Protein AF-A0A7C8EBV8-F1 (afdb_monomer)

Solvent-accessible surface area (backbone atoms only — not comparable to full-atom values): 8221 Å² total; per-residue (Å²): 115,68,65,58,53,54,44,49,70,60,48,46,62,55,53,51,52,56,49,44,70,73,51,84,55,70,68,62,40,45,50,53,50,49,52,52,28,52,51,39,36,54,48,27,53,51,44,61,74,70,52,68,49,74,46,62,82,74,91,87,65,69,60,66,62,55,51,52,53,51,50,52,51,53,46,53,51,46,37,53,48,14,62,74,69,66,37,65,66,51,33,52,52,40,52,63,55,47,54,59,52,53,45,41,56,74,75,61,58,67,82,61,87,64,76,66,68,38,77,38,42,71,66,53,40,52,49,43,35,52,48,28,46,54,51,30,51,50,53,57,62,43,52,85,78,110

Sequence (146 aa):
MTDGMMAVAILLPVVAGFLILAIRDYFARGVVVVVTAIVLIANSILFAAKGPLTYTPPAGFDWGTLISVLDYAILVTYLVLGLKLRNWLVLIFSVTQIIPILYFEFFMKAHADLRPAFVVDNLAIVMTLIISIIGSLICIYAIRYM

Mean pred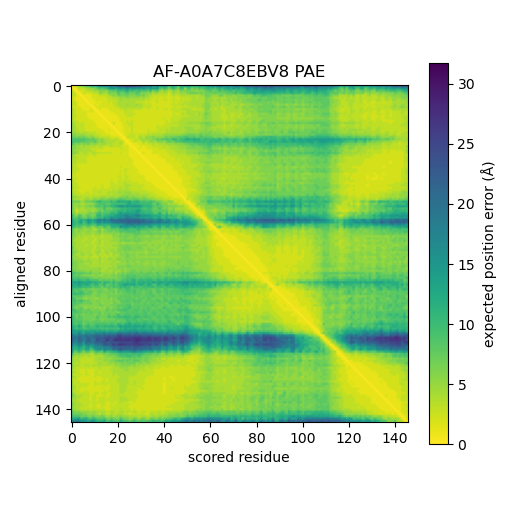icted aligned error: 6.43 Å

pLDDT: mean 87.47, std 9.07, range [56.0, 96.38]

Secondary structure (DSSP, 8-state):
-HHHHHHHHHHHHHHHHHHHHH---HHHHHHHHHHHHHHHHHHHHHHHHH--EEE-PPTTS-HHHHHHHHHHHHHHHHHHHHHHTT-HHHHHHHHHHHHHHHHHHHHH---S--SSSEEE-HHHHHHHHHHHHHHHHHHHHHGGG-

Radius of gyration: 18.46 Å; Cα contacts (8 Å, |Δi|>4): 100; chains: 1; bounding box: 39×41×47 Å

Structure (mmCIF, N/CA/C/O backbone):
data_AF-A0A7C8EBV8-F1
#
_entry.id   AF-A0A7C8EBV8-F1
#
loop_
_atom_site.group_PDB
_atom_site.id
_atom_site.type_symbol
_atom_site.label_atom_id
_atom_site.label_alt_id
_atom_site.label_comp_id
_atom_site.label_asym_id
_atom_site.label_entity_id
_atom_site.label_seq_id
_atom_site.pdbx_PDB_ins_code
_atom_site.Cartn_x
_atom_site.Cartn_y
_atom_site.Cartn_z
_atom_site.occupancy
_atom_site.B_iso_or_equiv
_atom_site.auth_seq_id
_atom_site.auth_comp_id
_atom_site.auth_asym_id
_atom_site.auth_atom_id
_atom_site.pdbx_PDB_model_num
ATOM 1 N N . MET A 1 1 ? 6.708 -19.790 1.183 1.00 61.44 1 MET A N 1
ATOM 2 C CA . MET A 1 1 ? 6.762 -18.926 2.398 1.00 61.44 1 MET A CA 1
ATOM 3 C C . MET A 1 1 ? 6.838 -17.442 2.051 1.00 61.44 1 MET A C 1
ATOM 5 O O . MET A 1 1 ? 6.183 -16.655 2.715 1.00 61.44 1 MET A O 1
ATOM 9 N N . THR A 1 2 ? 7.639 -17.045 1.059 1.00 74.25 2 THR A N 1
ATOM 10 C CA . THR A 1 2 ? 7.707 -15.669 0.524 1.00 74.25 2 THR A CA 1
ATOM 11 C C . THR A 1 2 ? 6.365 -15.188 -0.025 1.00 74.25 2 THR A C 1
ATOM 13 O O . THR A 1 2 ? 5.951 -14.073 0.265 1.00 74.25 2 THR A O 1
ATOM 16 N N . ASP A 1 3 ? 5.638 -16.070 -0.711 1.00 80.38 3 ASP A N 1
ATOM 17 C CA . ASP A 1 3 ? 4.358 -15.749 -1.358 1.00 80.38 3 ASP A CA 1
ATOM 18 C C . ASP A 1 3 ? 3.298 -15.328 -0.334 1.00 80.38 3 ASP A C 1
ATOM 20 O O . ASP A 1 3 ? 2.565 -14.371 -0.550 1.00 80.38 3 ASP A O 1
ATOM 24 N N . GLY A 1 4 ? 3.277 -15.989 0.829 1.00 85.19 4 GLY A N 1
ATOM 25 C CA . GLY A 1 4 ? 2.387 -15.633 1.934 1.00 85.19 4 GLY A CA 1
ATOM 26 C C . GLY A 1 4 ? 2.710 -14.265 2.535 1.00 85.19 4 GLY A C 1
ATOM 27 O O . GLY A 1 4 ? 1.799 -13.512 2.850 1.00 85.19 4 GLY A O 1
ATOM 28 N N . MET A 1 5 ? 3.991 -13.902 2.637 1.00 85.50 5 MET A N 1
ATOM 29 C CA . MET A 1 5 ? 4.400 -12.594 3.168 1.00 85.50 5 MET A CA 1
ATOM 30 C C . MET A 1 5 ? 4.023 -11.456 2.218 1.00 85.50 5 MET A 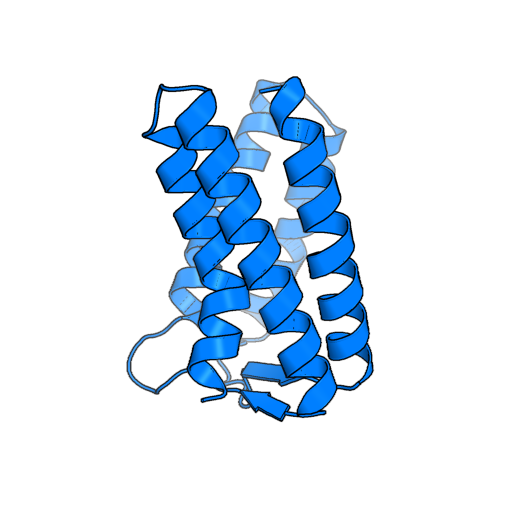C 1
ATOM 32 O O . MET A 1 5 ? 3.527 -10.419 2.659 1.00 85.50 5 MET A O 1
ATOM 36 N N . MET A 1 6 ? 4.216 -11.668 0.912 1.00 87.25 6 MET A N 1
ATOM 37 C CA . MET A 1 6 ? 3.810 -10.716 -0.126 1.00 87.25 6 MET A CA 1
ATOM 38 C C . MET A 1 6 ? 2.284 -10.582 -0.179 1.00 87.25 6 MET A C 1
ATOM 40 O O . MET A 1 6 ? 1.761 -9.469 -0.184 1.00 87.25 6 MET A O 1
ATOM 44 N N . ALA A 1 7 ? 1.558 -11.703 -0.133 1.00 87.81 7 ALA A N 1
ATOM 45 C CA . ALA A 1 7 ? 0.099 -11.705 -0.101 1.00 87.81 7 ALA A CA 1
ATOM 46 C C . ALA A 1 7 ? -0.448 -10.977 1.135 1.00 87.81 7 ALA A C 1
ATOM 48 O O . ALA A 1 7 ? -1.378 -10.187 1.009 1.00 87.81 7 ALA A O 1
ATOM 49 N N . VAL A 1 8 ? 0.147 -11.181 2.314 1.00 91.62 8 VAL A N 1
ATOM 50 C CA . VAL A 1 8 ? -0.241 -10.461 3.536 1.00 91.62 8 VAL A CA 1
ATOM 51 C C . VAL A 1 8 ? 0.035 -8.964 3.408 1.00 91.62 8 VAL A C 1
ATOM 53 O O . VAL A 1 8 ? -0.824 -8.170 3.770 1.00 91.62 8 VAL A O 1
ATOM 56 N N . ALA A 1 9 ? 1.181 -8.554 2.862 1.00 89.81 9 ALA A N 1
ATOM 57 C CA . ALA A 1 9 ? 1.493 -7.132 2.709 1.00 89.81 9 ALA A CA 1
ATOM 58 C C . ALA A 1 9 ? 0.524 -6.402 1.759 1.00 89.81 9 ALA A C 1
ATOM 60 O O . ALA A 1 9 ? 0.198 -5.242 1.998 1.00 89.81 9 ALA A O 1
ATOM 61 N N . ILE A 1 10 ? 0.056 -7.076 0.702 1.00 89.88 10 ILE A N 1
ATOM 62 C CA . ILE A 1 10 ? -0.751 -6.458 -0.361 1.00 89.88 10 ILE A CA 1
ATOM 63 C C . ILE A 1 10 ? -2.256 -6.659 -0.133 1.00 89.88 10 ILE A C 1
ATOM 65 O O . ILE A 1 10 ? -3.025 -5.703 -0.180 1.00 89.88 10 ILE A O 1
ATOM 69 N N . LEU A 1 11 ? -2.702 -7.897 0.103 1.00 91.75 11 LEU A N 1
ATOM 70 C CA . LEU A 1 11 ? -4.127 -8.245 0.127 1.00 91.75 11 LEU A CA 1
ATOM 71 C C . LEU A 1 11 ? -4.778 -7.987 1.485 1.00 91.75 11 LEU A C 1
ATOM 73 O O . LEU A 1 11 ? -5.954 -7.632 1.530 1.00 91.75 11 LEU A O 1
ATOM 77 N N . LEU A 1 12 ? -4.046 -8.145 2.594 1.00 93.12 12 LEU A N 1
ATOM 78 C CA . LEU A 1 12 ? -4.622 -7.994 3.934 1.00 93.12 12 LEU A CA 1
ATOM 79 C C . LEU A 1 12 ? -5.219 -6.593 4.174 1.00 93.12 12 LEU A C 1
ATOM 81 O O . LEU A 1 12 ? -6.360 -6.542 4.633 1.00 93.12 12 LEU A O 1
ATOM 85 N N . PRO A 1 13 ? -4.549 -5.469 3.833 1.00 92.56 13 PRO A N 1
ATOM 86 C CA . PRO A 1 13 ? -5.139 -4.138 3.991 1.00 92.56 13 PRO A CA 1
ATOM 87 C C . PRO A 1 13 ? -6.398 -3.944 3.136 1.00 92.56 13 PRO A C 1
ATOM 89 O O . PRO A 1 13 ? -7.369 -3.339 3.586 1.00 92.56 13 PRO A O 1
ATOM 92 N N . VAL A 1 14 ? -6.405 -4.495 1.917 1.00 92.19 14 VAL A N 1
ATOM 93 C CA . VAL A 1 14 ? -7.545 -4.413 0.993 1.00 92.19 14 VAL A CA 1
ATOM 94 C C . VAL A 1 14 ? -8.747 -5.161 1.568 1.00 92.19 14 VAL A C 1
ATOM 96 O O . VAL A 1 14 ? -9.836 -4.597 1.683 1.00 92.19 14 VAL A O 1
ATOM 99 N N . VAL A 1 15 ? -8.544 -6.411 1.993 1.00 94.62 15 VAL A N 1
ATOM 100 C CA . VAL A 1 15 ? -9.593 -7.236 2.610 1.00 94.62 15 VAL A CA 1
ATOM 101 C C . VAL A 1 15 ? -10.094 -6.593 3.903 1.00 94.62 15 VAL A C 1
ATOM 103 O O . VAL A 1 15 ? -11.302 -6.509 4.110 1.00 94.62 15 VAL A O 1
ATOM 106 N N . ALA A 1 16 ? -9.195 -6.076 4.743 1.00 93.00 16 ALA A N 1
ATOM 107 C CA . ALA A 1 16 ? -9.556 -5.363 5.964 1.00 93.00 16 ALA A CA 1
ATOM 108 C C . ALA A 1 16 ? -10.435 -4.136 5.688 1.00 93.00 16 ALA A C 1
ATOM 110 O O . ALA A 1 16 ? -11.442 -3.945 6.370 1.00 93.00 16 ALA A O 1
ATOM 111 N N . GLY A 1 17 ? -10.103 -3.342 4.666 1.00 91.19 17 GLY A N 1
ATOM 112 C CA . GLY A 1 17 ? -10.901 -2.187 4.254 1.00 91.19 17 GLY A CA 1
ATOM 113 C C . GLY A 1 17 ? -12.328 -2.573 3.855 1.00 91.19 17 GLY A C 1
ATOM 114 O O . GLY A 1 17 ? -13.290 -1.974 4.340 1.00 91.19 17 GLY A O 1
ATOM 115 N N . PHE A 1 18 ? -12.484 -3.623 3.043 1.00 93.94 18 PHE A N 1
ATOM 116 C CA . PHE A 1 18 ? -13.808 -4.135 2.673 1.00 93.94 18 PHE A CA 1
ATOM 117 C C . PHE A 1 18 ? -14.575 -4.729 3.864 1.00 93.94 18 PHE A C 1
ATOM 119 O O . PHE A 1 18 ? -15.787 -4.536 3.969 1.00 93.94 18 PHE A O 1
ATOM 126 N N . LEU A 1 19 ? -13.892 -5.408 4.790 1.00 93.00 19 LEU A N 1
ATOM 127 C CA . LEU A 1 19 ? -14.516 -5.931 6.010 1.00 93.00 19 LEU A CA 1
ATOM 128 C C . LEU A 1 19 ? -15.039 -4.804 6.907 1.00 93.00 19 LEU A C 1
ATOM 130 O O . LEU A 1 19 ? -16.178 -4.868 7.369 1.00 93.00 19 LEU A O 1
ATOM 134 N N . ILE A 1 20 ? -14.249 -3.751 7.118 1.00 92.12 20 ILE A N 1
ATOM 135 C CA . ILE A 1 20 ? -14.652 -2.582 7.917 1.00 92.12 20 ILE A CA 1
ATOM 136 C C . ILE A 1 20 ? -15.857 -1.874 7.284 1.00 92.12 20 ILE A C 1
ATOM 138 O O . ILE A 1 20 ? -16.739 -1.415 8.012 1.00 92.12 20 ILE A O 1
ATOM 142 N N . LEU A 1 21 ? -15.930 -1.830 5.948 1.00 90.88 21 LEU A N 1
ATOM 143 C CA . LEU A 1 21 ? -17.081 -1.285 5.222 1.00 90.88 21 LEU A CA 1
ATOM 144 C C . LEU A 1 21 ? -18.371 -2.077 5.503 1.00 90.88 21 LEU A C 1
ATOM 146 O O . LEU A 1 21 ? -19.437 -1.479 5.649 1.00 90.88 21 LEU A O 1
ATOM 150 N N . ALA A 1 22 ? -18.284 -3.407 5.594 1.00 92.62 22 ALA A N 1
ATOM 151 C CA . ALA A 1 22 ? -19.433 -4.274 5.860 1.00 92.62 22 ALA A CA 1
ATOM 152 C C . ALA A 1 22 ? -19.867 -4.273 7.340 1.00 92.62 22 ALA A C 1
ATOM 154 O O . ALA A 1 22 ? -21.058 -4.383 7.645 1.00 92.62 22 ALA A O 1
ATOM 155 N N . ILE A 1 23 ? -18.920 -4.144 8.272 1.00 91.88 23 ILE A N 1
ATOM 156 C CA . ILE A 1 23 ? -19.192 -4.123 9.714 1.00 91.88 23 ILE A CA 1
ATOM 157 C C . ILE A 1 23 ? -19.797 -2.772 10.104 1.00 91.88 23 ILE A C 1
ATOM 159 O O . ILE A 1 23 ? -19.295 -1.721 9.717 1.00 91.88 23 ILE A O 1
ATOM 163 N N . ARG A 1 24 ? -20.856 -2.780 10.918 1.00 86.31 24 ARG A N 1
ATOM 164 C CA . ARG A 1 24 ? -21.478 -1.559 11.470 1.00 86.31 24 ARG A CA 1
ATOM 165 C C . ARG A 1 24 ? -21.066 -1.243 12.904 1.00 86.31 24 ARG A C 1
ATOM 167 O O . ARG A 1 24 ? -21.147 -0.093 13.312 1.00 86.31 24 ARG A O 1
ATOM 174 N N . ASP A 1 25 ? -20.649 -2.256 13.652 1.00 90.31 25 ASP A N 1
ATOM 175 C CA . ASP A 1 25 ? -20.296 -2.120 15.060 1.00 90.31 25 ASP A CA 1
ATOM 176 C C . ASP A 1 25 ? -18.931 -1.433 15.240 1.00 90.31 25 ASP A C 1
ATOM 178 O O . ASP A 1 25 ? -17.941 -1.811 14.607 1.00 90.31 25 ASP A O 1
ATOM 182 N N . TYR A 1 26 ? -18.884 -0.419 16.109 1.00 87.88 26 TYR A N 1
ATOM 183 C CA . TYR A 1 26 ? -17.685 0.387 16.358 1.00 87.88 26 TYR A CA 1
ATOM 184 C C . TYR A 1 26 ? -16.545 -0.435 16.975 1.00 87.88 26 TYR A C 1
ATOM 186 O O . TYR A 1 26 ? -15.391 -0.326 16.551 1.00 87.88 26 TYR A O 1
ATOM 194 N N . PHE A 1 27 ? -16.856 -1.300 17.943 1.00 89.56 27 PHE A N 1
ATOM 195 C CA . PHE A 1 27 ? -15.850 -2.117 18.611 1.00 89.56 27 PHE A CA 1
ATOM 196 C C . PHE A 1 27 ? -15.269 -3.158 17.650 1.00 89.56 27 PHE A C 1
ATOM 198 O O . PHE A 1 27 ? -14.048 -3.302 17.555 1.00 89.56 27 PHE A O 1
ATOM 205 N N . ALA A 1 28 ? -16.124 -3.824 16.870 1.00 91.88 28 ALA A N 1
ATOM 206 C CA . ALA A 1 28 ? -15.691 -4.805 15.881 1.00 91.88 28 ALA A CA 1
ATOM 207 C C . ALA A 1 28 ? -14.770 -4.191 14.809 1.00 91.88 28 ALA A C 1
ATOM 209 O O . ALA A 1 28 ? -13.758 -4.801 14.457 1.00 91.88 28 ALA A O 1
ATOM 210 N N . ARG A 1 29 ? -15.054 -2.967 14.334 1.00 90.00 29 ARG A N 1
ATOM 211 C CA . ARG A 1 29 ? -14.152 -2.239 13.418 1.00 90.00 29 ARG A CA 1
ATOM 212 C C . ARG A 1 29 ? -12.786 -1.988 14.050 1.00 90.00 29 ARG A C 1
ATOM 214 O O . ARG A 1 29 ? -11.768 -2.268 13.420 1.00 90.00 29 ARG A O 1
ATOM 221 N N . GLY A 1 30 ? -12.764 -1.522 15.300 1.00 91.56 30 GLY A N 1
ATOM 222 C CA . GLY A 1 30 ? -11.522 -1.284 16.035 1.00 91.56 30 GLY A CA 1
ATOM 223 C C 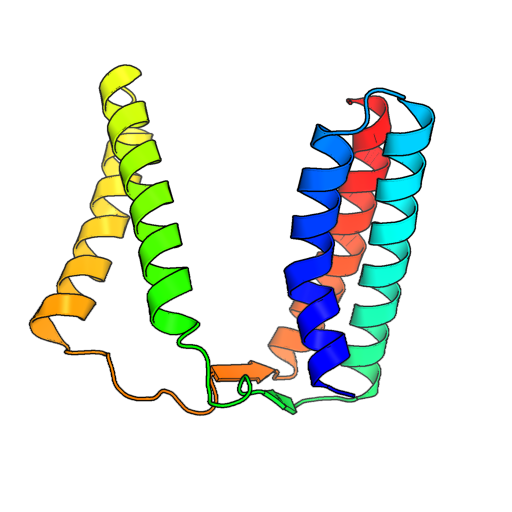. GLY A 1 30 ? -10.672 -2.549 16.176 1.00 91.56 30 GLY A C 1
ATOM 224 O O . GLY A 1 30 ? -9.466 -2.511 15.930 1.00 91.56 30 GLY A O 1
ATOM 225 N N . VAL A 1 31 ? -11.297 -3.689 16.489 1.00 94.06 31 VAL A N 1
ATOM 226 C CA . VAL A 1 31 ? -10.603 -4.984 16.584 1.00 94.06 31 VAL A CA 1
ATOM 227 C C . VAL A 1 31 ? -9.978 -5.379 15.246 1.00 94.06 31 VAL A C 1
ATOM 229 O O . VAL A 1 31 ? -8.806 -5.752 15.220 1.00 94.06 31 VAL A O 1
ATOM 232 N N . VAL A 1 32 ? -10.707 -5.255 14.131 1.00 93.88 32 VAL A N 1
ATOM 233 C CA . VAL A 1 32 ? -10.166 -5.569 12.795 1.00 93.88 32 VAL A CA 1
ATOM 234 C C . VAL A 1 32 ? -8.948 -4.696 12.480 1.00 93.88 32 VAL A C 1
ATOM 236 O O . VAL A 1 32 ? -7.915 -5.219 12.059 1.00 93.88 32 VAL A O 1
ATOM 239 N N . VAL A 1 33 ? -9.021 -3.389 12.745 1.00 93.44 33 VAL A N 1
ATOM 240 C CA . VAL A 1 33 ? -7.891 -2.469 12.532 1.00 93.44 33 VAL A CA 1
ATOM 241 C C . VAL A 1 33 ? -6.678 -2.875 13.373 1.00 93.44 33 VAL A C 1
ATOM 243 O O . VAL A 1 33 ? -5.581 -3.002 12.837 1.00 93.44 33 VAL A O 1
ATOM 246 N N . VAL A 1 34 ? -6.856 -3.148 14.667 1.00 94.94 34 VAL A N 1
ATOM 247 C CA . VAL A 1 34 ? -5.742 -3.533 15.552 1.00 94.94 34 VAL A CA 1
ATOM 248 C C . VAL A 1 34 ? -5.121 -4.867 15.131 1.00 94.94 34 VAL A C 1
ATOM 250 O O . VAL A 1 34 ? -3.898 -4.984 15.073 1.00 94.94 34 VAL A O 1
ATOM 253 N N . VAL A 1 35 ? -5.940 -5.866 14.795 1.00 95.50 35 VAL A N 1
ATOM 254 C CA . VAL A 1 35 ? -5.441 -7.170 14.333 1.00 95.50 35 VAL A CA 1
ATOM 255 C C . VAL A 1 35 ? -4.648 -7.008 13.039 1.00 95.50 35 VAL A C 1
ATOM 257 O O . VAL A 1 35 ? -3.541 -7.531 12.926 1.00 95.50 35 VAL A O 1
ATOM 260 N N . THR A 1 36 ? -5.174 -6.249 12.077 1.00 94.88 36 THR A N 1
ATOM 261 C CA . THR A 1 36 ? -4.491 -6.030 10.794 1.00 94.88 36 THR A CA 1
ATOM 262 C C . THR A 1 36 ? -3.178 -5.270 10.970 1.00 94.88 36 THR A C 1
ATOM 264 O O . THR A 1 36 ? -2.171 -5.667 10.389 1.00 94.88 36 THR A O 1
ATOM 267 N N . ALA A 1 37 ? -3.149 -4.271 11.854 1.00 94.75 37 ALA A N 1
ATOM 268 C CA . ALA A 1 37 ? -1.942 -3.550 12.241 1.00 94.75 37 ALA A CA 1
ATOM 269 C C . ALA A 1 37 ? -0.859 -4.478 12.815 1.00 94.75 37 ALA A C 1
ATOM 271 O O . ALA A 1 37 ? 0.286 -4.459 12.360 1.00 94.75 37 ALA A O 1
ATOM 272 N N . ILE A 1 38 ? -1.217 -5.331 13.780 1.00 96.19 38 ILE A N 1
ATOM 273 C CA . ILE A 1 38 ? -0.276 -6.283 14.392 1.00 96.19 38 ILE A CA 1
ATOM 274 C C . ILE A 1 38 ? 0.296 -7.230 13.332 1.00 96.19 38 ILE A C 1
ATOM 276 O O . ILE A 1 38 ? 1.507 -7.456 13.294 1.00 96.19 38 ILE A O 1
ATOM 280 N N . VAL A 1 39 ? -0.557 -7.756 12.448 1.00 95.75 39 VAL A N 1
ATOM 281 C CA . VAL A 1 39 ? -0.138 -8.679 11.385 1.00 95.75 39 VAL A CA 1
ATOM 282 C C . VAL A 1 39 ? 0.809 -7.998 10.393 1.00 95.75 39 VAL A C 1
ATOM 284 O O . VAL A 1 39 ? 1.828 -8.588 10.036 1.00 95.75 39 VAL A O 1
ATOM 287 N N . LEU A 1 40 ? 0.531 -6.757 9.978 1.00 95.38 40 LEU A N 1
ATOM 288 C CA . LEU A 1 40 ? 1.398 -6.015 9.054 1.00 95.38 40 LEU A CA 1
ATOM 289 C C . LEU A 1 40 ? 2.758 -5.680 9.674 1.00 95.38 40 LEU A C 1
ATOM 291 O O . LEU A 1 40 ? 3.783 -5.842 9.012 1.00 95.38 40 LEU A O 1
ATOM 295 N N . ILE A 1 41 ? 2.786 -5.275 10.947 1.00 95.38 41 ILE A N 1
ATOM 296 C CA . ILE A 1 41 ? 4.034 -5.013 11.680 1.00 95.38 41 ILE A CA 1
ATOM 297 C C . ILE A 1 41 ? 4.860 -6.295 11.821 1.00 95.38 41 ILE A C 1
ATOM 299 O O . ILE A 1 41 ? 6.060 -6.299 11.550 1.00 95.38 41 ILE A O 1
ATOM 303 N N . ALA A 1 42 ? 4.233 -7.406 12.206 1.00 95.25 42 ALA A N 1
ATOM 304 C CA . ALA A 1 42 ? 4.931 -8.685 12.309 1.00 95.25 42 ALA A CA 1
ATOM 305 C C . ALA A 1 42 ? 5.490 -9.133 10.946 1.00 95.25 42 ALA A C 1
ATOM 307 O O . ALA A 1 42 ? 6.631 -9.593 10.855 1.00 95.25 42 ALA A O 1
ATOM 308 N N . ASN A 1 43 ? 4.712 -8.952 9.875 1.00 93.75 43 ASN A N 1
ATOM 309 C CA . ASN A 1 43 ? 5.125 -9.295 8.519 1.00 93.75 43 ASN A CA 1
ATOM 310 C C . ASN A 1 43 ? 6.306 -8.434 8.035 1.00 93.75 43 ASN A C 1
ATOM 312 O O . ASN A 1 43 ? 7.219 -8.957 7.397 1.00 93.75 43 ASN A O 1
ATOM 316 N N . SER A 1 44 ? 6.341 -7.140 8.370 1.00 92.56 44 SER A N 1
ATOM 317 C CA . SER A 1 44 ? 7.446 -6.254 7.983 1.00 92.56 44 SER A CA 1
ATOM 318 C C . SER A 1 44 ? 8.753 -6.582 8.712 1.00 92.56 44 SER A C 1
ATOM 320 O O . SER A 1 44 ? 9.817 -6.586 8.092 1.00 92.56 44 SER A O 1
ATOM 322 N N . ILE A 1 45 ? 8.684 -6.962 9.992 1.00 93.75 45 ILE A N 1
ATOM 323 C CA . ILE A 1 45 ? 9.845 -7.471 10.739 1.00 93.75 45 ILE A CA 1
ATOM 324 C C . ILE A 1 45 ? 10.349 -8.779 10.114 1.00 93.75 45 ILE A C 1
ATOM 326 O O . ILE A 1 45 ? 11.556 -8.982 9.979 1.00 93.75 45 ILE A O 1
ATOM 330 N N . LEU A 1 46 ? 9.442 -9.654 9.671 1.00 92.06 46 LEU A N 1
ATOM 331 C CA . LEU A 1 46 ? 9.815 -10.897 8.998 1.00 92.06 46 LEU A CA 1
ATOM 332 C C . LEU A 1 46 ? 10.510 -10.640 7.648 1.00 92.06 46 LEU A C 1
ATOM 334 O O . LEU A 1 46 ? 11.442 -11.368 7.302 1.00 92.06 46 LEU A O 1
ATOM 338 N N . PHE A 1 47 ? 10.107 -9.606 6.898 1.00 89.00 47 PHE A N 1
ATOM 339 C CA . PHE A 1 47 ? 10.834 -9.164 5.700 1.00 89.00 47 PHE A CA 1
ATOM 340 C C . PHE A 1 47 ? 12.252 -8.698 6.038 1.00 89.00 47 PHE A C 1
ATOM 342 O O . PHE A 1 47 ? 13.203 -9.111 5.373 1.00 89.00 47 PHE A O 1
ATOM 349 N N . ALA A 1 48 ? 12.409 -7.915 7.107 1.00 90.56 48 ALA A N 1
ATOM 350 C CA . ALA A 1 48 ? 13.722 -7.471 7.568 1.00 90.56 48 ALA A CA 1
ATOM 351 C C . ALA A 1 48 ? 14.626 -8.637 8.004 1.00 90.56 48 ALA A C 1
ATOM 353 O O . ALA A 1 48 ? 15.822 -8.618 7.728 1.00 90.56 48 ALA A O 1
ATOM 354 N N . ALA A 1 49 ? 14.059 -9.675 8.624 1.00 90.56 49 ALA A N 1
ATOM 355 C CA . ALA A 1 49 ? 14.810 -10.852 9.057 1.00 90.56 49 ALA A CA 1
ATOM 356 C C . ALA A 1 49 ? 15.264 -11.759 7.897 1.00 90.56 49 ALA A C 1
ATOM 358 O O . ALA A 1 49 ? 16.284 -12.435 8.018 1.00 90.56 49 ALA A O 1
ATOM 359 N N . LYS A 1 50 ? 14.518 -11.806 6.785 1.00 87.88 50 LYS A N 1
ATOM 360 C CA . LYS A 1 50 ? 14.872 -12.637 5.620 1.00 87.88 50 LYS A CA 1
ATOM 361 C C . LYS A 1 50 ? 15.908 -11.999 4.700 1.00 87.88 50 LYS A C 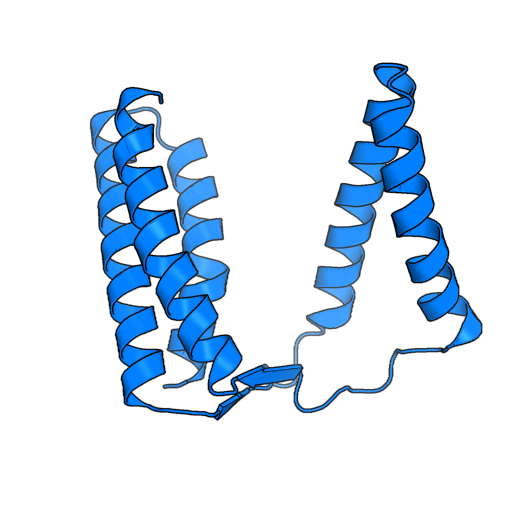1
ATOM 363 O O . LYS A 1 50 ? 16.699 -12.727 4.107 1.00 87.88 50 LYS A O 1
ATOM 368 N N . GLY A 1 51 ? 15.894 -10.675 4.575 1.00 85.25 51 GLY A N 1
ATOM 369 C CA . GLY A 1 51 ? 16.753 -9.956 3.640 1.00 85.25 51 GLY A CA 1
ATOM 370 C C . GLY A 1 51 ? 16.210 -9.918 2.201 1.00 85.25 51 GLY A C 1
ATOM 371 O O . GLY A 1 51 ? 15.052 -10.278 1.964 1.00 85.25 51 GLY A O 1
ATOM 372 N N . PRO A 1 52 ? 17.022 -9.430 1.245 1.00 88.00 52 PRO A N 1
ATOM 373 C CA . PRO A 1 52 ? 16.588 -9.160 -0.124 1.00 88.00 52 PRO A CA 1
ATOM 374 C C . PRO A 1 52 ? 16.062 -10.395 -0.856 1.00 88.00 52 PRO A C 1
ATOM 376 O O . PRO A 1 52 ? 16.644 -11.477 -0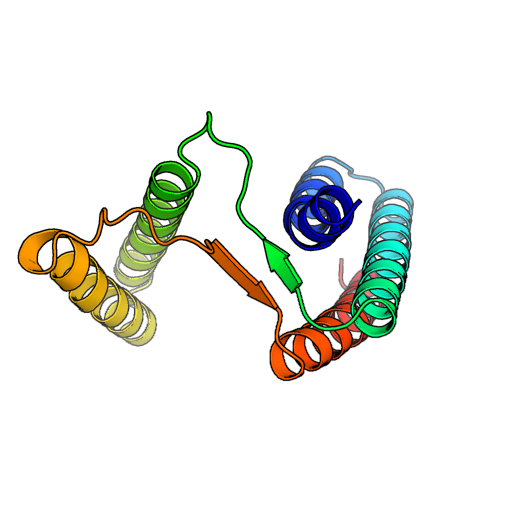.770 1.00 88.00 52 PRO A O 1
ATOM 379 N N . LEU A 1 53 ? 14.977 -10.229 -1.612 1.00 87.25 53 LEU A N 1
ATOM 380 C CA . LEU A 1 53 ? 14.340 -11.314 -2.357 1.00 87.25 53 LEU A CA 1
ATOM 381 C C . LEU A 1 53 ? 13.704 -10.815 -3.652 1.00 87.25 53 LEU A C 1
ATOM 383 O O . LEU A 1 53 ? 13.287 -9.667 -3.770 1.00 87.25 53 LEU A O 1
ATOM 387 N N . THR A 1 54 ? 13.605 -11.695 -4.639 1.00 85.81 54 THR A N 1
ATOM 388 C CA . THR A 1 54 ? 12.833 -11.441 -5.854 1.00 85.81 54 THR A CA 1
ATOM 389 C C . THR A 1 54 ? 11.586 -12.306 -5.831 1.00 85.81 54 THR A C 1
ATOM 391 O O . THR A 1 54 ? 11.618 -13.468 -5.421 1.00 85.81 54 THR A O 1
ATOM 394 N N . TYR A 1 55 ? 10.459 -11.727 -6.229 1.00 82.88 55 TYR A N 1
ATOM 395 C CA . TYR A 1 55 ? 9.180 -12.420 -6.247 1.00 82.88 55 TYR A CA 1
ATOM 396 C C . TYR A 1 55 ? 8.494 -12.233 -7.594 1.00 82.88 55 TYR A C 1
ATOM 398 O O . TYR A 1 55 ? 8.463 -11.141 -8.160 1.00 82.88 55 TYR A O 1
ATOM 406 N N . THR A 1 56 ? 7.951 -13.325 -8.121 1.00 80.44 56 THR A N 1
ATOM 407 C CA . THR A 1 56 ? 7.098 -13.321 -9.309 1.00 80.44 56 THR A CA 1
ATOM 408 C C . THR A 1 56 ? 5.862 -14.154 -8.983 1.00 80.44 56 THR A C 1
ATOM 410 O O . THR A 1 56 ? 6.025 -15.292 -8.534 1.00 80.44 56 THR A O 1
ATOM 413 N N . PRO A 1 57 ? 4.644 -13.612 -9.161 1.00 75.06 57 PRO A N 1
ATOM 414 C CA . PRO A 1 57 ? 3.414 -14.366 -8.953 1.00 75.06 57 PRO A CA 1
ATOM 415 C C . PRO A 1 57 ? 3.379 -15.656 -9.793 1.00 75.06 57 PRO A C 1
ATOM 417 O O . PRO A 1 57 ? 3.963 -15.688 -10.881 1.00 75.06 57 PRO A O 1
ATOM 420 N N . PRO A 1 58 ? 2.698 -16.721 -9.326 1.00 72.00 58 PRO A N 1
ATOM 421 C CA . PRO A 1 58 ? 2.568 -17.965 -10.081 1.00 72.00 58 PRO A CA 1
ATOM 422 C C . PRO A 1 58 ? 1.990 -17.728 -11.482 1.00 72.00 58 PRO A C 1
ATOM 424 O O . PRO A 1 58 ? 1.017 -16.990 -11.644 1.00 72.00 58 PRO A O 1
ATOM 427 N N . ALA A 1 59 ? 2.574 -18.381 -12.489 1.00 63.03 59 ALA A N 1
ATOM 428 C CA . ALA A 1 59 ? 2.096 -18.304 -13.865 1.00 63.03 59 ALA A CA 1
ATOM 429 C C . ALA A 1 59 ? 0.710 -18.963 -13.977 1.00 63.03 59 ALA A C 1
ATOM 431 O O . ALA A 1 59 ? 0.557 -20.142 -13.664 1.00 63.03 59 ALA A O 1
ATOM 432 N N . GLY A 1 60 ? -0.297 -18.199 -14.404 1.00 65.75 60 GLY A N 1
ATOM 433 C CA . GLY A 1 60 ? -1.663 -18.700 -14.596 1.00 65.75 60 GLY A CA 1
ATOM 434 C C . GLY A 1 60 ? -2.745 -17.622 -14.533 1.00 65.75 60 GLY A C 1
ATOM 435 O O . GLY A 1 60 ? -3.804 -17.796 -15.125 1.00 65.75 60 GLY A O 1
ATOM 436 N N . PHE A 1 61 ? -2.469 -16.496 -13.872 1.00 71.56 61 PHE A N 1
ATOM 437 C CA . PHE A 1 61 ? -3.354 -15.333 -13.846 1.00 71.56 61 PHE A CA 1
ATOM 438 C C . PHE A 1 61 ? -2.582 -14.087 -14.282 1.00 71.56 61 PHE A C 1
ATOM 440 O O . PHE A 1 61 ? -1.511 -13.805 -13.740 1.00 71.56 61 PHE A O 1
ATOM 447 N N . ASP A 1 62 ? -3.115 -13.352 -15.258 1.00 78.62 62 ASP A N 1
ATOM 448 C CA . ASP A 1 62 ? -2.517 -12.104 -15.727 1.00 78.62 62 ASP A CA 1
ATOM 449 C C . ASP A 1 62 ? -2.865 -10.954 -14.773 1.00 78.62 62 ASP A C 1
ATOM 451 O O . ASP A 1 62 ? -3.792 -10.164 -14.974 1.00 78.62 62 ASP A O 1
ATOM 455 N N . TRP A 1 63 ? -2.102 -10.897 -13.683 1.00 78.75 63 TRP A N 1
ATOM 456 C CA . TRP A 1 63 ? -2.172 -9.810 -12.713 1.00 78.75 63 TRP A CA 1
ATOM 457 C C . TRP A 1 63 ? -1.859 -8.449 -13.342 1.00 78.75 63 TRP A C 1
ATOM 459 O O . TRP A 1 63 ? -2.396 -7.450 -12.869 1.00 78.75 63 TRP A O 1
ATOM 469 N N . GLY A 1 64 ? -1.035 -8.404 -14.395 1.00 80.56 64 GLY A N 1
ATOM 470 C CA . GLY A 1 64 ? -0.667 -7.167 -15.080 1.00 80.56 64 GLY A CA 1
ATOM 471 C C . GLY A 1 64 ? -1.889 -6.510 -15.705 1.00 80.56 64 GLY A C 1
ATOM 472 O O . GLY A 1 64 ? -2.214 -5.374 -15.367 1.00 80.56 64 GLY A O 1
ATOM 473 N N . THR A 1 65 ? -2.634 -7.261 -16.517 1.00 82.81 65 THR A N 1
ATOM 474 C CA . THR A 1 65 ? -3.866 -6.753 -17.138 1.00 82.81 65 THR A CA 1
ATOM 475 C C . THR A 1 65 ? -4.910 -6.354 -16.094 1.00 82.81 65 THR A C 1
ATOM 477 O O . THR A 1 65 ? -5.515 -5.288 -16.217 1.00 82.81 65 THR A O 1
ATOM 480 N N . LEU A 1 66 ? -5.109 -7.153 -15.035 1.00 86.62 66 LEU A N 1
ATOM 481 C CA . LEU A 1 66 ? -6.066 -6.804 -13.977 1.00 86.62 66 LEU A CA 1
ATOM 482 C C . LEU A 1 66 ? -5.704 -5.473 -13.299 1.00 86.62 66 LEU A C 1
ATOM 484 O O . LEU A 1 66 ? -6.573 -4.617 -13.129 1.00 86.62 66 LEU A O 1
ATOM 488 N N . ILE A 1 67 ? -4.438 -5.300 -12.909 1.00 85.62 67 ILE A N 1
ATOM 489 C CA . ILE A 1 67 ? -3.974 -4.087 -12.224 1.00 85.62 67 ILE A CA 1
ATOM 490 C C . ILE A 1 67 ? -4.090 -2.877 -13.153 1.00 85.62 67 ILE A C 1
ATOM 492 O O . ILE A 1 67 ? -4.617 -1.853 -12.724 1.00 85.62 67 ILE A O 1
ATOM 496 N N . SER A 1 68 ? -3.692 -3.003 -14.422 1.00 84.75 68 SER A N 1
ATOM 497 C CA . SER A 1 68 ? -3.828 -1.928 -15.411 1.00 84.75 68 SER A CA 1
ATOM 498 C C . SER A 1 68 ? -5.284 -1.494 -15.583 1.00 84.75 68 SER A C 1
ATOM 500 O O . SER A 1 68 ? -5.582 -0.302 -15.552 1.00 84.75 68 SER A O 1
ATOM 502 N N . VAL A 1 69 ? -6.221 -2.442 -15.699 1.00 89.06 69 VAL A N 1
ATOM 503 C CA . VAL A 1 69 ? -7.657 -2.130 -15.813 1.00 89.06 69 VAL A CA 1
ATOM 504 C C . VAL A 1 69 ? -8.167 -1.384 -14.577 1.00 89.06 69 VAL A C 1
ATOM 506 O O . VAL A 1 69 ? -8.911 -0.410 -14.716 1.00 89.06 69 VAL A O 1
ATOM 509 N N . LEU A 1 70 ? -7.767 -1.807 -13.374 1.00 90.88 70 LEU A N 1
ATOM 510 C CA . LEU A 1 70 ? -8.144 -1.127 -12.132 1.00 90.88 70 LEU A CA 1
ATOM 511 C C . LEU A 1 70 ? -7.542 0.284 -12.038 1.00 90.88 70 LEU A C 1
ATOM 513 O O . LEU A 1 70 ? -8.240 1.205 -11.614 1.00 90.88 70 LEU A O 1
ATOM 517 N N . ASP A 1 71 ? -6.294 0.471 -12.467 1.00 89.19 71 ASP A N 1
ATOM 518 C CA . ASP A 1 71 ? -5.633 1.781 -12.484 1.00 89.19 71 ASP A CA 1
ATOM 519 C C . ASP A 1 71 ? -6.341 2.752 -13.442 1.00 89.19 71 ASP A C 1
ATOM 521 O O . ASP A 1 71 ? -6.741 3.851 -13.044 1.00 89.19 71 ASP A O 1
ATOM 525 N N . TYR A 1 72 ? -6.633 2.312 -14.672 1.00 90.19 72 TYR A N 1
ATOM 526 C CA . TYR A 1 72 ? -7.418 3.107 -15.619 1.00 90.19 72 TYR A CA 1
ATOM 527 C C . TYR A 1 72 ? -8.814 3.436 -15.086 1.00 90.19 72 TYR A C 1
ATOM 529 O O . TYR A 1 72 ? -9.280 4.564 -15.258 1.00 90.19 72 TYR A O 1
ATOM 537 N N . ALA A 1 73 ? -9.481 2.490 -14.416 1.00 93.06 73 ALA A N 1
ATOM 538 C CA . ALA A 1 73 ? -10.788 2.741 -13.817 1.00 93.06 73 ALA A CA 1
ATOM 539 C C . ALA A 1 73 ? -10.709 3.875 -12.783 1.00 93.06 73 ALA A C 1
ATOM 541 O O . ALA A 1 73 ? -11.484 4.832 -12.861 1.00 93.06 73 ALA A O 1
ATOM 542 N N . ILE A 1 74 ? -9.737 3.820 -11.869 1.00 92.06 74 ILE A N 1
ATOM 543 C CA . ILE A 1 74 ? -9.516 4.862 -10.858 1.00 92.06 74 ILE A CA 1
ATOM 544 C C . ILE A 1 74 ? -9.185 6.206 -11.528 1.00 92.06 74 ILE A C 1
ATOM 546 O O . ILE A 1 74 ? -9.807 7.221 -11.203 1.00 92.06 74 ILE A O 1
ATOM 550 N N . LEU A 1 75 ? -8.284 6.235 -12.510 1.00 92.88 75 LEU A N 1
ATOM 551 C CA . LEU A 1 75 ? -7.919 7.458 -13.235 1.00 92.88 75 LEU A CA 1
ATOM 552 C C . LEU A 1 75 ? -9.104 8.120 -13.938 1.00 92.88 75 LEU A C 1
ATOM 554 O O . LEU A 1 75 ? -9.291 9.336 -13.828 1.00 92.88 75 LEU A O 1
ATOM 558 N N . VAL A 1 76 ? -9.940 7.329 -14.613 1.00 92.44 76 VAL A N 1
ATOM 559 C CA . VAL A 1 76 ? -11.165 7.831 -15.247 1.00 92.44 76 VAL A CA 1
ATOM 560 C C . VAL A 1 76 ? -12.108 8.412 -14.196 1.00 92.44 76 VAL A C 1
ATOM 562 O O . VAL A 1 76 ? -12.661 9.494 -14.415 1.00 92.44 76 VAL A O 1
ATOM 565 N N . THR A 1 77 ? -12.257 7.771 -13.028 1.00 93.31 77 THR A N 1
ATOM 566 C CA . THR A 1 77 ? -13.083 8.350 -11.955 1.00 93.31 77 THR A CA 1
ATOM 567 C C . THR A 1 77 ? -12.560 9.699 -11.467 1.00 93.31 77 THR A C 1
ATOM 569 O O . THR A 1 77 ? -13.360 10.622 -11.299 1.00 93.31 77 THR A O 1
ATOM 572 N N . TYR A 1 78 ? -11.243 9.864 -11.310 1.00 92.69 78 TYR A N 1
ATOM 573 C CA . TYR A 1 78 ? -10.660 11.149 -10.914 1.00 92.69 78 TYR A CA 1
ATOM 574 C C . TYR A 1 78 ? -10.862 12.226 -11.977 1.00 92.69 78 TYR A C 1
ATOM 576 O O . TYR A 1 78 ? -11.191 13.361 -11.635 1.00 92.69 78 TYR A O 1
ATOM 584 N N . LEU A 1 79 ? -10.745 11.876 -13.258 1.00 92.75 79 LEU A N 1
ATOM 585 C CA . LEU A 1 79 ? -10.968 12.811 -14.357 1.00 92.75 79 LEU A CA 1
ATOM 586 C C . LEU A 1 79 ? -12.430 13.284 -14.407 1.00 92.75 79 LEU A C 1
ATOM 588 O O . LEU A 1 79 ? -12.691 14.486 -14.500 1.00 92.75 79 LEU A O 1
ATOM 592 N N . VAL A 1 80 ? -13.390 12.363 -14.264 1.00 93.94 80 VAL A N 1
ATOM 593 C CA . VAL A 1 80 ? -14.824 12.696 -14.190 1.00 93.94 80 VAL A CA 1
ATOM 594 C C . VAL A 1 80 ? -15.125 13.559 -12.962 1.00 93.94 80 VAL A C 1
ATOM 596 O O . VAL A 1 80 ? -15.854 14.549 -13.071 1.00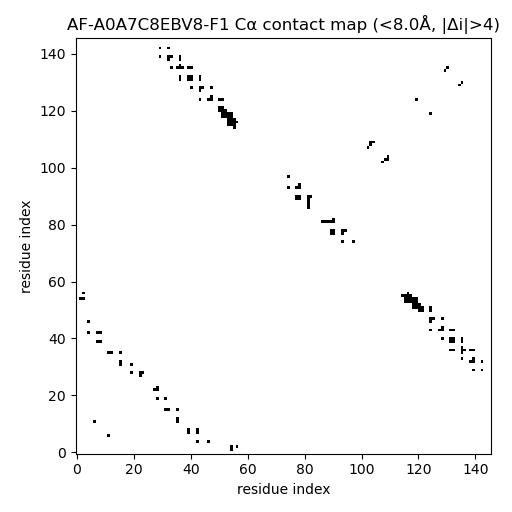 93.94 80 VAL A O 1
ATOM 599 N N . LEU A 1 81 ? -14.551 13.234 -11.800 1.00 93.12 81 LEU A N 1
ATOM 600 C CA . LEU A 1 81 ? -14.706 14.039 -10.585 1.00 93.12 81 LEU A CA 1
ATOM 601 C C . LEU A 1 81 ? -14.073 15.427 -10.729 1.00 93.12 81 LEU A C 1
ATOM 603 O O . LEU A 1 81 ? -14.693 16.410 -10.328 1.00 93.12 81 LEU A O 1
ATOM 607 N N . GLY A 1 82 ? -12.897 15.534 -11.347 1.00 91.00 82 GLY A N 1
ATOM 608 C CA . GLY A 1 82 ? -12.227 16.804 -11.629 1.00 91.00 82 GLY A CA 1
ATOM 609 C C . GLY A 1 82 ? -13.073 17.717 -12.517 1.00 91.00 82 GLY A C 1
ATOM 610 O O . GLY A 1 82 ? -13.231 18.900 -12.209 1.00 91.00 82 GLY A O 1
ATOM 611 N N . LEU A 1 83 ? -13.702 17.155 -13.557 1.00 93.00 83 LEU A N 1
ATOM 612 C CA . LEU A 1 83 ? -14.644 17.872 -14.422 1.00 93.00 83 LEU A CA 1
ATOM 613 C C . LEU A 1 83 ? -15.912 18.295 -13.670 1.00 93.00 83 LEU A C 1
ATOM 615 O O . LEU A 1 83 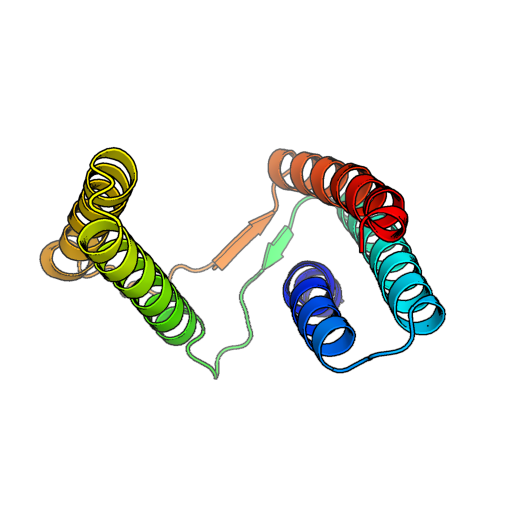? -16.325 19.453 -13.756 1.00 93.00 83 LEU A O 1
ATOM 619 N N . LYS A 1 84 ? -16.516 17.379 -12.902 1.00 93.88 84 LYS A N 1
ATOM 620 C CA . LYS A 1 84 ? -17.756 17.639 -12.154 1.00 93.88 84 LYS A CA 1
ATOM 621 C C . LYS A 1 84 ? -17.567 18.704 -11.072 1.00 93.88 84 LYS A C 1
ATOM 623 O O . LYS A 1 84 ? -18.428 19.562 -10.905 1.00 93.88 84 LYS A O 1
ATOM 628 N N . LEU A 1 85 ? -16.449 18.653 -10.352 1.00 92.81 85 LEU A N 1
ATOM 629 C CA . LEU A 1 85 ? -16.112 19.591 -9.279 1.00 92.81 85 LEU A CA 1
ATOM 630 C C . LEU A 1 85 ? -15.443 20.875 -9.800 1.00 92.81 85 LEU A C 1
ATOM 632 O O . LEU A 1 85 ? -15.170 21.771 -9.005 1.00 92.81 85 LEU A O 1
ATOM 636 N N . ARG A 1 86 ? -15.170 20.972 -11.113 1.00 89.56 86 ARG A N 1
ATOM 637 C CA . ARG A 1 86 ? -14.416 22.067 -11.757 1.00 89.56 86 ARG A CA 1
ATOM 638 C C . ARG A 1 86 ? -13.087 22.382 -11.060 1.00 89.56 86 ARG A C 1
ATOM 640 O O . ARG A 1 86 ? -12.639 23.529 -11.035 1.00 89.56 86 ARG A O 1
ATOM 647 N N . ASN A 1 87 ? -12.446 21.362 -10.492 1.00 91.19 87 ASN A N 1
ATOM 648 C CA . ASN A 1 87 ? -11.168 21.526 -9.819 1.00 91.19 87 ASN A CA 1
ATOM 649 C C . ASN A 1 87 ? -10.030 21.341 -10.824 1.00 91.19 87 ASN A C 1
ATOM 651 O O . ASN A 1 87 ? -9.698 20.221 -11.219 1.00 91.19 87 ASN A O 1
ATOM 655 N N . TRP A 1 88 ? -9.425 22.463 -11.207 1.00 89.81 88 TRP A N 1
ATOM 656 C CA . TRP A 1 88 ? -8.336 22.515 -12.175 1.00 89.81 88 TRP A CA 1
ATOM 657 C C . TRP A 1 88 ? -7.125 21.681 -11.757 1.00 89.81 88 TRP A C 1
ATOM 659 O O . TRP A 1 88 ? -6.517 21.050 -12.615 1.00 89.81 88 TRP A O 1
ATOM 669 N N . LEU A 1 89 ? -6.799 21.616 -10.461 1.00 91.88 89 LEU A N 1
ATOM 670 C CA . LEU A 1 89 ? -5.636 20.858 -9.995 1.00 91.88 89 LEU A CA 1
ATOM 671 C C . LEU A 1 89 ? -5.834 19.360 -10.225 1.00 91.88 89 LEU A C 1
ATOM 673 O O . LEU A 1 89 ? -4.957 18.707 -10.781 1.00 91.88 89 LEU A O 1
ATOM 677 N N . VAL A 1 90 ? -6.998 18.827 -9.839 1.00 90.75 90 VAL A N 1
ATOM 678 C CA . VAL A 1 90 ? -7.319 17.400 -10.021 1.00 90.75 90 VAL A CA 1
ATOM 679 C C . VAL A 1 90 ? -7.273 17.043 -11.500 1.00 90.75 90 VAL A C 1
ATOM 681 O O . VAL A 1 90 ? -6.651 16.056 -11.875 1.00 90.75 90 VAL A O 1
ATOM 684 N N . LEU A 1 91 ? -7.864 17.886 -12.347 1.00 91.25 91 LEU A N 1
ATOM 685 C CA . LEU A 1 91 ? -7.895 17.664 -13.788 1.00 91.25 91 LEU A CA 1
ATOM 686 C C . LEU A 1 91 ? -6.480 17.645 -14.385 1.00 91.25 91 LEU A C 1
ATOM 688 O O . LEU A 1 91 ? -6.144 16.712 -15.112 1.00 91.25 91 LEU A O 1
ATOM 692 N N . ILE A 1 92 ? -5.638 18.625 -14.041 1.00 93.69 92 ILE A N 1
ATOM 693 C CA . ILE A 1 92 ? -4.251 18.695 -14.519 1.00 93.69 92 ILE A CA 1
ATOM 694 C C . ILE A 1 92 ? -3.465 17.458 -14.077 1.00 93.69 92 ILE A C 1
ATOM 696 O O . ILE A 1 92 ? -2.791 16.852 -14.911 1.00 93.69 92 ILE A O 1
ATOM 700 N N . PHE A 1 93 ? -3.564 17.046 -12.809 1.00 93.19 93 PHE A N 1
ATOM 701 C CA . PHE A 1 93 ? -2.842 15.869 -12.317 1.00 93.19 93 PHE A CA 1
ATOM 702 C C . PHE A 1 93 ? -3.313 14.577 -12.987 1.00 93.19 93 PHE A C 1
ATOM 704 O O . PHE A 1 93 ? -2.477 13.798 -13.442 1.00 93.19 93 PHE A O 1
ATOM 711 N N . SER A 1 94 ? -4.625 14.373 -13.133 1.00 91.50 94 SER A N 1
ATOM 712 C CA . SER A 1 94 ? -5.163 13.190 -13.814 1.00 91.50 94 SER A CA 1
ATOM 713 C C . SER A 1 94 ? -4.749 13.134 -15.284 1.00 91.50 94 SER A C 1
ATOM 715 O O . SER A 1 94 ? -4.323 12.085 -15.756 1.00 91.50 94 SER A O 1
ATOM 717 N N . VAL A 1 95 ? -4.804 14.255 -16.011 1.00 92.06 95 VAL A N 1
ATOM 718 C CA . VAL A 1 95 ? -4.354 14.311 -17.413 1.00 92.06 95 VAL A CA 1
ATOM 719 C C . VAL A 1 95 ? -2.849 14.061 -17.516 1.00 92.06 95 VAL A C 1
ATOM 721 O O . VAL A 1 95 ? -2.412 13.282 -18.362 1.00 92.06 95 VAL A O 1
ATOM 724 N N . THR A 1 96 ? -2.064 14.663 -16.622 1.00 93.31 96 THR A N 1
ATOM 725 C CA . THR A 1 96 ? -0.609 14.460 -16.564 1.00 93.31 96 THR A CA 1
ATOM 726 C C . THR A 1 96 ? -0.249 13.005 -16.283 1.00 93.31 96 THR A C 1
ATOM 728 O O . THR A 1 96 ? 0.766 12.541 -16.786 1.00 93.31 96 THR A O 1
ATOM 731 N N . GLN A 1 97 ? -1.068 12.268 -15.531 1.00 92.19 97 GLN A N 1
ATOM 732 C CA . GLN A 1 97 ? -0.858 10.841 -15.286 1.00 92.19 97 GLN A CA 1
ATOM 733 C C . GLN A 1 97 ? -1.299 9.967 -16.473 1.00 92.19 97 GLN A C 1
ATOM 735 O O . GLN A 1 97 ? -0.618 9.002 -16.808 1.00 92.19 97 GLN A O 1
ATOM 740 N N . ILE A 1 98 ? -2.391 10.322 -17.157 1.00 90.00 98 ILE A N 1
ATOM 741 C CA . ILE A 1 98 ? -2.909 9.570 -18.313 1.00 90.00 98 ILE A CA 1
ATOM 742 C C . ILE A 1 98 ? -1.951 9.635 -19.511 1.00 90.00 98 ILE A C 1
ATOM 744 O O . ILE A 1 98 ? -1.742 8.624 -20.179 1.00 90.00 98 ILE A O 1
ATOM 748 N N . ILE A 1 99 ? -1.360 10.800 -19.793 1.00 89.88 99 ILE A N 1
ATOM 749 C CA . ILE A 1 99 ? -0.525 10.997 -20.991 1.00 89.88 99 ILE A CA 1
ATOM 750 C C . ILE A 1 99 ? 0.664 10.008 -21.050 1.00 89.88 99 ILE A C 1
ATOM 752 O O . ILE A 1 99 ? 0.785 9.312 -22.060 1.00 89.88 99 ILE A O 1
ATOM 756 N N . PRO A 1 100 ? 1.518 9.879 -20.012 1.00 88.12 100 PRO A N 1
ATOM 757 C CA . PRO A 1 100 ? 2.616 8.916 -20.003 1.00 88.12 100 PRO A CA 1
ATOM 758 C C . PRO A 1 100 ? 2.137 7.471 -20.103 1.00 88.12 100 PRO A C 1
ATOM 760 O O . PRO A 1 100 ? 2.746 6.685 -20.819 1.00 88.12 100 PRO A O 1
ATOM 763 N N . ILE A 1 101 ? 1.046 7.124 -19.415 1.00 85.50 101 ILE A N 1
ATOM 764 C CA . ILE A 1 101 ? 0.516 5.757 -19.402 1.00 85.50 101 ILE A CA 1
ATOM 765 C C . ILE A 1 101 ? 0.091 5.338 -20.815 1.00 85.50 101 ILE A C 1
ATOM 767 O O . ILE A 1 101 ? 0.535 4.304 -21.309 1.00 85.50 101 ILE A O 1
ATOM 771 N N . LEU A 1 102 ? -0.683 6.178 -21.512 1.00 85.44 102 LEU A N 1
ATOM 772 C CA . LEU A 1 102 ? -1.075 5.911 -22.899 1.00 85.44 102 LEU A CA 1
ATOM 773 C C . LEU A 1 102 ? 0.142 5.873 -23.830 1.00 85.44 102 LEU A C 1
ATOM 775 O O . LEU A 1 102 ? 0.201 5.050 -24.742 1.00 85.44 102 LEU A O 1
ATOM 779 N N . TYR A 1 103 ? 1.130 6.741 -23.60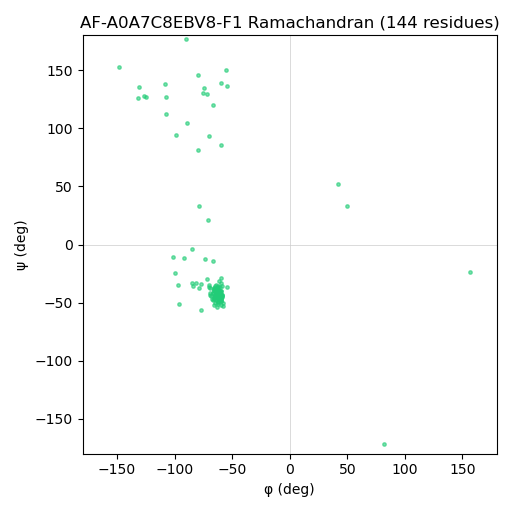0 1.00 86.75 103 TYR A N 1
ATOM 780 C CA . TYR A 1 103 ? 2.363 6.725 -24.378 1.00 86.75 103 TYR A CA 1
ATOM 781 C C . TYR A 1 103 ? 3.114 5.393 -24.223 1.00 86.75 103 TYR A C 1
ATOM 783 O O . TYR A 1 103 ? 3.488 4.782 -25.225 1.00 86.75 103 TYR A O 1
ATOM 791 N N . PHE A 1 104 ? 3.284 4.899 -22.995 1.00 83.44 104 PHE A N 1
ATOM 792 C CA . PHE A 1 104 ? 3.941 3.614 -22.746 1.00 83.44 104 PHE A CA 1
ATOM 793 C C . PHE A 1 104 ? 3.163 2.432 -23.333 1.00 83.44 104 PHE A C 1
ATOM 795 O O . PHE A 1 104 ? 3.776 1.535 -23.917 1.00 83.44 104 PHE A O 1
ATOM 802 N N . GLU A 1 105 ? 1.835 2.460 -23.248 1.00 80.12 105 GLU A N 1
ATOM 803 C CA . GLU A 1 105 ? 0.973 1.402 -23.771 1.00 80.12 105 GLU A CA 1
ATOM 804 C C . GLU A 1 105 ? 1.048 1.306 -25.305 1.00 80.12 105 GLU A C 1
ATOM 806 O O . GLU A 1 105 ? 1.331 0.241 -25.861 1.00 80.12 105 GLU A O 1
ATOM 811 N N . PHE A 1 106 ? 0.856 2.431 -26.005 1.00 79.69 106 PHE A N 1
ATOM 812 C CA . PHE A 1 106 ? 0.750 2.442 -27.467 1.00 79.69 106 PHE A CA 1
ATOM 813 C C . PHE A 1 106 ? 2.100 2.474 -28.192 1.00 79.69 106 PHE A C 1
ATOM 815 O O . PHE A 1 106 ? 2.227 1.857 -29.252 1.00 79.69 106 PHE A O 1
ATOM 822 N N . PHE A 1 107 ? 3.105 3.177 -27.657 1.00 77.12 107 PHE A N 1
ATOM 823 C CA . PHE A 1 107 ? 4.392 3.355 -28.345 1.00 77.12 107 PHE A CA 1
ATOM 824 C C . PHE A 1 107 ? 5.462 2.364 -27.892 1.00 77.12 107 PHE A C 1
ATOM 826 O O . PHE A 1 107 ? 6.266 1.929 -28.716 1.00 77.12 107 PHE A O 1
ATOM 833 N N . MET A 1 108 ? 5.481 1.982 -26.613 1.00 72.19 108 MET A N 1
ATOM 834 C CA . MET A 1 108 ? 6.543 1.130 -26.066 1.00 72.19 108 MET A CA 1
ATOM 835 C C . MET A 1 108 ? 6.208 -0.371 -26.136 1.00 72.19 108 MET A C 1
ATOM 837 O O . MET A 1 108 ? 7.099 -1.186 -25.911 1.00 72.19 108 MET A O 1
ATOM 841 N N . LYS A 1 109 ? 4.948 -0.746 -26.439 1.00 62.72 109 LYS A N 1
ATOM 842 C CA . LYS A 1 109 ? 4.433 -2.134 -26.388 1.00 62.72 109 LYS A CA 1
ATOM 843 C C . LYS A 1 109 ? 4.936 -2.876 -25.143 1.00 62.72 109 LYS A C 1
ATOM 845 O O . LYS A 1 109 ? 5.488 -3.971 -25.236 1.00 62.72 109 LYS A O 1
ATOM 850 N N . ALA A 1 110 ? 4.755 -2.265 -23.973 1.00 58.19 110 ALA A N 1
ATOM 851 C CA . ALA A 1 110 ? 5.342 -2.700 -22.705 1.00 58.19 110 ALA A CA 1
ATOM 852 C C . ALA A 1 110 ? 4.753 -4.007 -22.121 1.00 58.19 110 ALA A C 1
ATOM 854 O O . ALA A 1 110 ? 4.918 -4.273 -20.937 1.00 58.19 110 ALA A O 1
ATOM 855 N N . HIS A 1 111 ? 4.121 -4.861 -22.933 1.00 57.12 111 HIS A N 1
ATOM 856 C CA . HIS A 1 111 ? 3.718 -6.224 -22.553 1.00 57.12 111 HIS A CA 1
ATOM 857 C C . HIS A 1 111 ? 4.911 -7.198 -22.599 1.00 57.12 111 HIS A C 1
ATOM 859 O O . HIS A 1 111 ? 4.775 -8.362 -22.973 1.00 57.12 111 HIS A O 1
ATOM 865 N N . ALA A 1 112 ? 6.117 -6.721 -22.286 1.00 56.00 112 ALA A N 1
ATOM 866 C CA . ALA A 1 112 ? 7.223 -7.622 -22.021 1.00 56.00 112 ALA A CA 1
ATOM 867 C C . ALA A 1 112 ? 6.949 -8.271 -20.661 1.00 56.00 112 ALA A C 1
ATOM 869 O O . ALA A 1 112 ? 6.674 -7.559 -19.698 1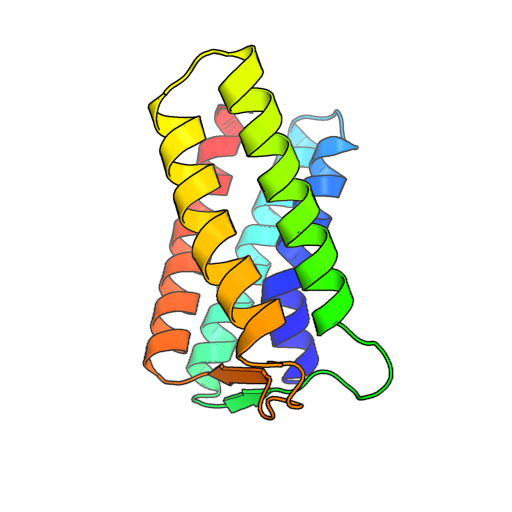.00 56.00 112 ALA A O 1
ATOM 870 N N . ASP A 1 113 ? 7.021 -9.600 -20.578 1.00 61.22 113 ASP A N 1
ATOM 871 C CA . ASP A 1 113 ? 6.967 -10.340 -19.315 1.00 61.22 113 ASP A CA 1
ATOM 872 C C . ASP A 1 113 ? 8.134 -9.894 -18.416 1.00 61.22 113 ASP A C 1
ATOM 874 O O . ASP A 1 113 ? 9.223 -10.476 -18.431 1.00 61.22 113 ASP A O 1
ATOM 878 N N . LEU A 1 114 ? 7.931 -8.817 -17.653 1.00 62.88 114 LEU A N 1
ATOM 879 C CA . LEU A 1 114 ? 8.915 -8.262 -16.735 1.00 62.88 114 LEU A CA 1
ATOM 880 C C . LEU A 1 114 ? 9.073 -9.230 -15.563 1.00 62.88 114 LEU A C 1
ATOM 882 O O . LEU A 1 114 ? 8.322 -9.215 -14.586 1.00 62.88 114 LEU A O 1
ATOM 886 N N . ARG A 1 115 ? 10.058 -10.119 -15.689 1.00 67.94 115 ARG A N 1
ATOM 887 C CA . ARG A 1 115 ? 10.510 -11.007 -14.621 1.00 67.94 115 ARG A CA 1
ATOM 888 C C . ARG A 1 115 ? 11.871 -10.520 -14.123 1.00 67.94 115 ARG A C 1
ATOM 890 O O . ARG A 1 115 ? 12.788 -10.407 -14.935 1.00 67.94 115 ARG A O 1
ATOM 897 N N . PRO A 1 116 ? 12.048 -10.292 -12.812 1.00 72.00 116 PRO A N 1
ATOM 898 C CA . PRO A 1 116 ? 11.082 -10.477 -11.723 1.00 72.00 116 PRO A CA 1
ATOM 899 C C . PRO A 1 116 ? 10.059 -9.332 -11.608 1.00 72.00 116 PRO A C 1
ATOM 901 O O . PRO A 1 116 ? 10.407 -8.173 -11.805 1.00 72.00 116 PRO A O 1
ATOM 904 N N . ALA A 1 117 ? 8.821 -9.655 -11.216 1.00 79.88 117 ALA A N 1
ATOM 905 C CA . ALA A 1 117 ? 7.763 -8.652 -11.031 1.00 79.88 117 ALA A CA 1
ATOM 906 C C . ALA A 1 117 ? 8.015 -7.742 -9.814 1.00 79.88 117 ALA A C 1
ATOM 908 O O . ALA A 1 117 ? 7.736 -6.547 -9.854 1.00 79.88 117 ALA A O 1
ATOM 909 N N . PHE A 1 118 ? 8.567 -8.301 -8.734 1.00 84.94 118 PHE A N 1
ATOM 910 C CA . PHE A 1 118 ? 8.968 -7.558 -7.544 1.00 84.94 118 PHE A CA 1
ATOM 911 C C . PHE A 1 118 ? 10.436 -7.823 -7.226 1.00 84.94 118 PHE A C 1
ATOM 913 O O . PHE A 1 118 ? 10.855 -8.974 -7.061 1.00 84.94 118 PHE A O 1
ATOM 920 N N . VAL A 1 119 ? 11.199 -6.743 -7.084 1.00 88.44 119 VAL A N 1
ATOM 921 C CA . VAL A 1 119 ? 12.554 -6.755 -6.530 1.00 88.44 119 VAL A CA 1
ATOM 922 C C . VAL A 1 119 ? 12.481 -6.129 -5.145 1.00 88.44 119 VAL A C 1
ATOM 924 O O . VAL A 1 119 ? 12.186 -4.945 -5.011 1.00 88.44 119 VAL A O 1
ATOM 927 N N . VAL A 1 120 ? 12.715 -6.933 -4.113 1.00 89.75 120 VAL A N 1
ATOM 928 C CA . VAL A 1 120 ? 12.773 -6.482 -2.722 1.00 89.75 120 VAL A CA 1
ATOM 929 C C . VAL A 1 120 ? 14.243 -6.325 -2.365 1.00 89.75 120 VAL A C 1
ATOM 931 O O . VAL A 1 120 ? 14.917 -7.293 -2.016 1.00 89.75 120 VAL A O 1
ATOM 934 N N . ASP A 1 121 ? 14.753 -5.108 -2.512 1.00 92.38 121 ASP A N 1
ATOM 935 C CA . ASP A 1 121 ? 16.095 -4.727 -2.088 1.00 92.38 121 ASP A CA 1
ATOM 936 C C . ASP A 1 121 ? 16.095 -4.209 -0.637 1.00 92.38 121 ASP A C 1
ATOM 938 O O . ASP A 1 121 ? 15.058 -4.104 0.024 1.00 92.38 121 ASP A O 1
ATOM 942 N N . ASN A 1 122 ? 17.277 -3.881 -0.109 1.00 92.06 122 ASN A N 1
ATOM 943 C CA . ASN A 1 122 ? 17.394 -3.362 1.258 1.00 92.06 122 ASN A CA 1
ATOM 944 C C . ASN A 1 122 ? 16.596 -2.063 1.453 1.00 92.06 122 ASN A C 1
ATOM 946 O O . ASN A 1 122 ? 16.053 -1.834 2.533 1.00 92.06 122 ASN A O 1
ATOM 950 N N . LEU A 1 123 ? 16.493 -1.231 0.412 1.00 93.69 123 LEU A N 1
ATOM 951 C CA . LEU A 1 123 ? 15.705 -0.005 0.463 1.00 93.69 123 LEU A CA 1
ATOM 952 C C . LEU A 1 123 ? 14.206 -0.313 0.578 1.00 93.69 123 LEU A C 1
ATOM 954 O O . LEU A 1 123 ? 13.537 0.243 1.449 1.00 93.69 123 LEU A O 1
ATOM 958 N N . ALA A 1 124 ? 13.684 -1.232 -0.235 1.00 92.56 124 ALA A N 1
ATOM 959 C CA . ALA A 1 124 ? 12.296 -1.679 -0.184 1.00 92.56 124 ALA A CA 1
ATOM 960 C C . ALA A 1 124 ? 11.943 -2.306 1.171 1.00 92.56 124 ALA A C 1
ATOM 962 O O . ALA A 1 124 ? 10.845 -2.078 1.682 1.00 92.56 124 ALA A O 1
ATOM 963 N N . ILE A 1 125 ? 12.871 -3.042 1.793 1.00 93.19 125 ILE A N 1
ATOM 964 C CA . ILE A 1 125 ? 12.688 -3.593 3.146 1.00 93.19 125 ILE A CA 1
ATOM 965 C C . ILE A 1 125 ? 12.529 -2.467 4.170 1.00 93.19 125 ILE A C 1
ATOM 967 O O . ILE A 1 125 ? 11.572 -2.484 4.947 1.00 93.19 125 ILE A O 1
ATOM 971 N N . VAL A 1 126 ? 13.418 -1.468 4.154 1.00 94.62 126 VAL A N 1
ATOM 972 C CA . VAL A 1 126 ? 13.322 -0.319 5.070 1.00 94.62 126 VAL A CA 1
ATOM 973 C C . VAL A 1 126 ? 12.012 0.439 4.848 1.00 94.62 126 VAL A C 1
ATOM 975 O O . VAL A 1 126 ? 11.310 0.739 5.813 1.00 94.62 126 VAL A O 1
ATOM 978 N N . MET A 1 127 ? 11.628 0.684 3.594 1.00 95.12 127 MET A N 1
ATOM 979 C CA . MET A 1 127 ? 10.356 1.338 3.268 1.00 95.12 127 MET A CA 1
ATOM 980 C C . MET A 1 127 ? 9.152 0.533 3.768 1.00 95.12 127 MET A C 1
ATOM 982 O O . MET A 1 127 ? 8.250 1.094 4.389 1.00 95.12 127 MET A O 1
ATOM 986 N N . THR A 1 128 ? 9.158 -0.787 3.575 1.00 93.94 128 THR A N 1
ATOM 987 C CA . THR A 1 128 ? 8.089 -1.680 4.050 1.00 93.94 128 THR A CA 1
ATOM 988 C C . THR A 1 128 ? 7.977 -1.651 5.573 1.00 93.94 128 THR A C 1
ATOM 990 O O . THR A 1 128 ? 6.864 -1.634 6.103 1.00 93.94 128 THR A O 1
ATOM 993 N N . LEU A 1 129 ? 9.107 -1.598 6.286 1.00 93.88 129 LEU A N 1
ATOM 994 C CA . LEU A 1 129 ? 9.146 -1.483 7.743 1.00 93.88 129 LEU A CA 1
ATOM 995 C C . LEU A 1 129 ? 8.510 -0.168 8.212 1.00 93.88 129 LEU A C 1
ATOM 997 O O . LEU A 1 129 ? 7.604 -0.185 9.046 1.00 93.88 129 LEU A O 1
ATOM 1001 N N . ILE A 1 130 ? 8.940 0.954 7.629 1.00 95.38 130 ILE A N 1
ATOM 1002 C CA . ILE A 1 130 ? 8.439 2.292 7.964 1.00 95.38 130 ILE A CA 1
ATOM 1003 C C . ILE A 1 130 ? 6.932 2.374 7.708 1.00 95.38 130 ILE A C 1
ATOM 1005 O O . ILE A 1 130 ? 6.177 2.740 8.610 1.00 95.38 130 ILE A O 1
ATOM 1009 N N . ILE A 1 131 ? 6.481 1.991 6.511 1.00 94.94 131 ILE A N 1
ATOM 1010 C CA . ILE A 1 131 ? 5.070 2.083 6.116 1.00 94.94 131 ILE A CA 1
ATOM 1011 C C . ILE A 1 131 ? 4.205 1.165 6.983 1.00 94.94 131 ILE A C 1
ATOM 1013 O O . ILE A 1 131 ? 3.159 1.593 7.466 1.00 94.94 131 ILE A O 1
ATOM 1017 N N . SER A 1 132 ? 4.643 -0.070 7.238 1.00 95.12 132 SER A N 1
ATOM 1018 C CA . SER A 1 132 ? 3.844 -1.023 8.017 1.00 95.12 132 SER A CA 1
ATOM 1019 C C . SER A 1 132 ? 3.747 -0.634 9.490 1.00 95.12 132 SER A C 1
ATOM 1021 O O . SER A 1 132 ? 2.703 -0.853 10.092 1.00 95.12 132 SER A O 1
ATOM 1023 N N . ILE A 1 133 ? 4.790 -0.042 10.082 1.00 94.81 133 ILE A N 1
ATOM 1024 C CA . ILE A 1 133 ? 4.759 0.403 11.484 1.00 94.81 133 ILE A CA 1
ATOM 1025 C C . ILE A 1 133 ? 3.981 1.709 11.619 1.00 94.81 133 ILE A C 1
ATOM 1027 O O . ILE A 1 133 ? 3.003 1.775 12.366 1.00 94.81 133 ILE A O 1
ATOM 1031 N N . ILE A 1 134 ? 4.393 2.746 10.889 1.00 96.38 134 ILE A N 1
ATOM 1032 C CA . ILE A 1 134 ? 3.807 4.082 11.029 1.00 96.38 134 ILE A CA 1
ATOM 1033 C C . ILE A 1 134 ? 2.373 4.092 10.495 1.00 96.38 134 ILE A C 1
ATOM 1035 O O . ILE A 1 134 ? 1.483 4.614 11.162 1.00 96.38 134 ILE A O 1
ATOM 1039 N N . GLY A 1 135 ? 2.120 3.466 9.341 1.00 92.94 135 GLY A N 1
ATOM 1040 C CA . GLY A 1 135 ? 0.781 3.375 8.756 1.00 92.94 135 GLY A CA 1
ATOM 1041 C C . GLY A 1 135 ? -0.208 2.665 9.679 1.00 92.94 135 GLY A C 1
ATOM 1042 O O . GLY A 1 135 ? -1.294 3.180 9.931 1.00 92.94 135 GLY A O 1
ATOM 1043 N N . SER A 1 136 ? 0.202 1.544 10.278 1.00 93.69 136 SER A N 1
ATOM 1044 C CA . SER A 1 136 ? -0.613 0.828 11.266 1.00 93.69 136 SER A CA 1
ATOM 1045 C C . SER A 1 136 ? -0.935 1.685 12.491 1.00 93.69 136 SER A C 1
ATOM 1047 O O . SER A 1 136 ? -2.069 1.681 12.971 1.00 93.69 136 SER A O 1
ATOM 1049 N N . LEU A 1 137 ? 0.036 2.458 12.985 1.00 93.38 137 LEU A N 1
ATOM 1050 C CA . LEU A 1 137 ? -0.165 3.341 14.134 1.00 93.38 137 LEU A CA 1
ATOM 1051 C C . LEU A 1 137 ? -1.152 4.475 13.816 1.00 93.38 137 LEU A C 1
ATOM 1053 O O . LEU A 1 137 ? -2.008 4.791 14.644 1.00 93.38 137 LEU A O 1
ATOM 1057 N N . ILE A 1 138 ? -1.082 5.036 12.603 1.00 93.56 138 ILE A N 1
ATOM 1058 C CA . ILE A 1 138 ? -2.046 6.029 12.108 1.00 93.56 138 ILE A CA 1
ATOM 1059 C C . ILE A 1 138 ? -3.451 5.421 12.047 1.00 93.56 138 ILE A C 1
ATOM 1061 O O . ILE A 1 138 ? -4.396 6.044 12.526 1.00 93.56 138 ILE A O 1
ATOM 1065 N N . CYS A 1 139 ? -3.604 4.202 11.521 1.00 91.81 139 CYS A N 1
ATOM 1066 C CA . CYS A 1 139 ? -4.903 3.528 11.468 1.00 91.81 139 CYS A CA 1
ATOM 1067 C C . CYS A 1 139 ? -5.487 3.279 12.866 1.00 91.81 139 CYS A C 1
ATOM 1069 O O . CYS A 1 139 ? -6.674 3.514 13.074 1.00 91.81 139 CYS A O 1
ATOM 1071 N N . ILE A 1 140 ? -4.664 2.867 13.838 1.00 92.31 140 ILE A N 1
ATOM 1072 C CA . ILE A 1 140 ? -5.100 2.696 15.234 1.00 92.31 140 ILE A CA 1
ATOM 1073 C C . ILE A 1 140 ? -5.536 4.037 15.835 1.00 92.31 140 ILE A C 1
ATOM 1075 O O . ILE A 1 140 ? -6.573 4.115 16.494 1.00 92.31 140 ILE A O 1
ATOM 1079 N N . TYR A 1 141 ? -4.770 5.103 15.601 1.00 92.19 141 TYR A N 1
ATOM 1080 C CA . TYR A 1 141 ? -5.133 6.440 16.066 1.00 92.19 141 TYR A CA 1
ATOM 1081 C C . TYR A 1 141 ? -6.457 6.918 15.449 1.00 92.19 141 TYR A C 1
ATOM 1083 O O . TYR A 1 141 ? -7.305 7.481 16.145 1.00 92.19 141 TYR A O 1
ATOM 1091 N N . ALA A 1 142 ? -6.667 6.622 14.165 1.00 90.25 142 ALA A N 1
ATOM 1092 C CA . ALA A 1 142 ? -7.867 6.982 13.423 1.00 90.25 142 ALA A CA 1
ATOM 1093 C C . ALA A 1 142 ? -9.140 6.264 13.901 1.00 90.25 142 ALA A C 1
ATOM 1095 O O . ALA A 1 142 ? -10.225 6.736 13.580 1.00 90.25 142 ALA A O 1
ATOM 1096 N N . ILE A 1 143 ? -9.052 5.196 14.711 1.00 88.81 143 ILE A N 1
ATOM 1097 C CA . ILE A 1 143 ? -10.237 4.505 15.260 1.00 88.81 143 ILE A CA 1
ATOM 1098 C C . ILE A 1 143 ? -11.153 5.485 16.005 1.00 88.81 143 ILE A C 1
ATOM 1100 O O . ILE A 1 143 ? -12.366 5.380 15.898 1.00 88.81 143 ILE A O 1
ATOM 1104 N N . ARG A 1 144 ? -10.594 6.476 16.715 1.00 81.81 144 ARG A N 1
ATOM 1105 C CA . ARG A 1 144 ? -11.386 7.488 17.443 1.00 81.81 144 ARG A CA 1
ATOM 1106 C C . ARG A 1 144 ? -12.058 8.527 16.537 1.00 81.81 144 ARG A C 1
ATOM 1108 O O . ARG A 1 144 ? -12.852 9.322 17.027 1.00 81.81 144 ARG A O 1
ATOM 1115 N N . TYR A 1 145 ? -11.669 8.574 15.265 1.00 78.44 145 TYR A N 1
ATOM 1116 C CA . TYR A 1 145 ? -12.199 9.485 14.252 1.00 78.44 145 TYR A CA 1
ATOM 1117 C C . TYR A 1 145 ? -13.215 8.796 13.317 1.00 78.44 145 TYR A C 1
ATOM 1119 O O . TYR A 1 145 ? -13.881 9.475 12.538 1.00 78.44 145 TYR A O 1
ATOM 1127 N N . MET A 1 146 ? -13.316 7.462 13.384 1.00 68.94 146 MET A N 1
ATOM 1128 C CA . MET A 1 146 ? -14.287 6.624 12.664 1.00 68.94 146 MET A CA 1
ATOM 1129 C C . MET A 1 146 ? -15.577 6.428 13.459 1.00 68.94 146 MET A C 1
ATOM 1131 O O . MET A 1 146 ? -16.611 6.172 12.800 1.00 68.94 146 MET A O 1
#

Foldseek 3Di:
DVVVLVCLLPVLVVVLVVVLVVDPDLVVNLVSLLVSLVSLLVSLVVDVVVAKDFDAPDPDDPPVVVVVVVVVVVLVVQCVVCVVVVPPVSNVVSVVVVVVVVCCVPPVVPPDPDPRPDTCHPVNSVVSNCCSNVVSVVSSVCSVVD